Protein AF-A0A1B8CX19-F1 (afdb_monomer_lite)

Sequence (122 aa):
MKFFAAITALAASMPAVLAAPSSQDVNEVDIVIQRLKTTSETDIAVVDKESSEILGYACSSKIDSGAFANFPVSADIDEYGSGTITLGSTTYEVHEDPTVSGGVTCTKMYDANEVFVTCAAT

Structure (mmCIF, N/CA/C/O backbone):
data_AF-A0A1B8CX19-F1
#
_entry.id   AF-A0A1B8CX19-F1
#
loop_
_atom_site.group_PDB
_atom_site.id
_atom_site.type_symbol
_atom_site.label_atom_id
_atom_site.label_alt_id
_atom_site.label_comp_id
_atom_site.label_asym_id
_atom_site.label_entity_id
_atom_site.label_seq_id
_atom_site.pdbx_PDB_ins_code
_atom_site.Cartn_x
_atom_site.Cartn_y
_atom_site.Cartn_z
_atom_site.occupancy
_atom_site.B_iso_or_equiv
_atom_site.auth_seq_id
_atom_site.auth_comp_id
_atom_site.auth_asym_id
_atom_site.auth_atom_id
_atom_site.pdbx_PDB_model_num
ATOM 1 N N . MET A 1 1 ? -85.907 -5.098 34.888 1.00 40.84 1 MET A N 1
ATOM 2 C CA . MET A 1 1 ? -85.340 -4.694 33.582 1.00 40.84 1 MET A CA 1
ATOM 3 C C . MET A 1 1 ? -83.839 -4.522 33.772 1.00 40.84 1 MET A C 1
ATOM 5 O O . MET A 1 1 ? -83.446 -3.766 34.647 1.00 40.84 1 MET A O 1
ATOM 9 N N . LYS A 1 2 ? -83.024 -5.330 33.083 1.00 40.16 2 LYS A N 1
ATOM 10 C CA . LYS A 1 2 ? -81.556 -5.362 33.209 1.00 40.16 2 LYS A CA 1
ATOM 11 C C . LYS A 1 2 ? -80.955 -4.369 32.210 1.00 40.16 2 LYS A C 1
ATOM 13 O O . LYS A 1 2 ? -81.187 -4.532 31.019 1.00 40.16 2 LYS A O 1
ATOM 18 N N . PHE A 1 3 ? -80.191 -3.388 32.682 1.00 41.50 3 PHE A N 1
ATOM 19 C CA . PHE A 1 3 ? -79.373 -2.527 31.827 1.00 41.50 3 PHE A CA 1
ATOM 20 C C . PHE A 1 3 ? -77.919 -2.996 31.915 1.00 41.50 3 PHE A C 1
ATOM 22 O O . PHE A 1 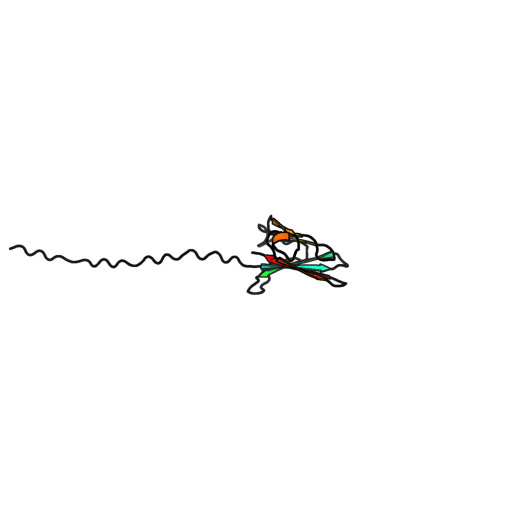3 ? -77.311 -2.934 32.980 1.00 41.50 3 PHE A O 1
ATOM 29 N N . PHE A 1 4 ? -77.384 -3.501 30.805 1.00 46.47 4 PHE A N 1
ATOM 30 C CA . PHE A 1 4 ? -75.954 -3.737 30.633 1.00 46.47 4 PHE A CA 1
ATOM 31 C C . PHE A 1 4 ? -75.365 -2.525 29.910 1.00 46.47 4 PHE A C 1
ATOM 33 O O . PHE A 1 4 ? -75.747 -2.242 28.777 1.00 46.47 4 PHE A O 1
ATOM 40 N N . ALA A 1 5 ? -74.457 -1.803 30.566 1.00 49.12 5 ALA A N 1
ATOM 41 C CA . ALA A 1 5 ? -73.633 -0.786 29.925 1.00 49.12 5 ALA A CA 1
ATOM 42 C C . ALA A 1 5 ? -72.377 -1.467 29.362 1.00 49.12 5 ALA A C 1
ATOM 44 O O . ALA A 1 5 ? -71.602 -2.058 30.113 1.00 49.12 5 ALA A O 1
ATOM 45 N N . ALA A 1 6 ? -72.203 -1.425 28.042 1.00 49.09 6 ALA A N 1
ATOM 46 C CA . ALA A 1 6 ? -71.013 -1.928 27.370 1.00 49.09 6 ALA A CA 1
ATOM 47 C C . ALA A 1 6 ? -69.946 -0.824 27.318 1.00 49.09 6 ALA A C 1
ATOM 49 O O . ALA A 1 6 ? -70.195 0.260 26.794 1.00 49.09 6 ALA A O 1
ATOM 50 N N . ILE A 1 7 ? -68.763 -1.103 27.866 1.00 59.41 7 ILE A N 1
ATOM 51 C CA . ILE A 1 7 ? -67.576 -0.250 27.758 1.00 59.41 7 ILE A CA 1
ATOM 52 C C . ILE A 1 7 ? -66.853 -0.652 26.470 1.00 59.41 7 ILE A C 1
ATOM 54 O O . ILE A 1 7 ? -66.296 -1.744 26.378 1.00 59.41 7 ILE A O 1
ATOM 58 N N . THR A 1 8 ? -66.876 0.212 25.460 1.00 52.47 8 THR A N 1
ATOM 59 C CA . THR A 1 8 ? -66.082 0.047 24.237 1.00 52.47 8 THR A CA 1
ATOM 60 C C . THR A 1 8 ? -64.637 0.460 24.505 1.00 52.47 8 THR A C 1
ATOM 62 O O . THR A 1 8 ? -64.343 1.647 24.634 1.00 52.47 8 THR A O 1
ATOM 65 N N . ALA A 1 9 ? -63.736 -0.518 24.594 1.00 54.94 9 ALA A N 1
ATOM 66 C CA . ALA A 1 9 ? -62.295 -0.290 24.620 1.00 54.94 9 ALA A CA 1
ATOM 67 C C . ALA A 1 9 ? -61.792 -0.005 23.194 1.00 54.94 9 ALA A C 1
ATOM 69 O O . ALA A 1 9 ? -61.894 -0.854 22.310 1.00 54.94 9 ALA A O 1
ATOM 70 N N . LEU A 1 10 ? -61.263 1.199 22.970 1.00 50.53 10 LEU A N 1
ATOM 71 C CA . LEU A 1 10 ? -60.640 1.593 21.709 1.00 50.53 10 LEU A CA 1
ATOM 72 C C . LEU A 1 10 ? -59.186 1.092 21.713 1.00 50.53 10 LEU A C 1
ATOM 74 O O . LEU A 1 10 ? -58.312 1.697 22.331 1.00 50.53 10 LEU A O 1
ATOM 78 N N . ALA A 1 11 ? -58.932 -0.048 21.071 1.00 54.53 11 ALA A N 1
ATOM 79 C CA . ALA A 1 11 ? -57.579 -0.555 20.868 1.00 54.53 11 ALA A CA 1
ATOM 80 C C . ALA A 1 11 ? -56.877 0.297 19.796 1.00 54.53 11 ALA A C 1
ATOM 82 O O . ALA A 1 11 ? -57.124 0.137 18.602 1.00 54.53 11 ALA A O 1
ATOM 83 N N . ALA A 1 12 ? -56.026 1.229 20.225 1.00 55.84 12 ALA A N 1
ATOM 84 C CA . ALA A 1 12 ? -55.149 1.973 19.331 1.00 55.84 12 ALA A CA 1
ATOM 85 C C . ALA A 1 12 ? -54.003 1.058 18.871 1.00 55.84 12 ALA A C 1
ATOM 87 O O . ALA A 1 12 ? -53.092 0.744 19.637 1.00 55.84 12 ALA A O 1
ATOM 88 N N . SER A 1 13 ? -54.057 0.610 17.619 1.00 56.75 13 SER A N 1
ATOM 89 C CA . SER A 1 13 ? -52.951 -0.074 16.954 1.00 56.75 13 SER A CA 1
ATOM 90 C C . SER A 1 13 ? -51.841 0.936 16.654 1.00 56.75 13 SER A C 1
ATOM 92 O O . SER A 1 13 ? -51.946 1.717 15.709 1.00 56.75 13 SER A O 1
ATOM 94 N N . MET A 1 14 ? -50.786 0.942 17.467 1.00 61.25 14 MET A N 1
ATOM 95 C CA . MET A 1 14 ? -49.544 1.643 17.137 1.00 61.25 14 MET A CA 1
ATOM 96 C C . MET A 1 14 ? -48.867 0.903 15.972 1.00 61.25 14 MET A C 1
ATOM 98 O O . MET A 1 14 ? -48.686 -0.314 16.069 1.00 61.25 14 MET A O 1
ATOM 102 N N . PRO A 1 15 ? -48.491 1.580 14.874 1.00 50.44 15 PRO A N 1
ATOM 103 C CA . PRO A 1 15 ? -47.695 0.951 13.834 1.00 50.44 15 PRO A CA 1
ATOM 104 C C . PRO A 1 15 ? -46.318 0.625 14.417 1.00 50.44 15 PRO A C 1
ATOM 106 O O . PRO A 1 15 ? -45.615 1.504 14.914 1.00 50.44 15 PRO A O 1
ATOM 109 N N . ALA A 1 16 ? -45.936 -0.649 14.372 1.00 60.69 16 ALA A N 1
ATOM 110 C CA . ALA A 1 16 ? -44.563 -1.049 14.624 1.00 60.69 16 ALA A CA 1
ATOM 111 C C . ALA A 1 16 ? -43.703 -0.470 13.494 1.00 60.69 16 ALA A C 1
ATOM 113 O O . ALA A 1 16 ? -43.721 -0.968 12.369 1.00 60.69 16 ALA A O 1
ATOM 114 N N . VAL A 1 17 ? -42.993 0.622 13.778 1.00 58.59 17 VAL A N 1
ATOM 115 C CA . VAL A 1 17 ? -41.946 1.132 12.894 1.00 58.59 17 VAL A CA 1
ATOM 116 C C . VAL A 1 17 ? -40.823 0.100 12.929 1.00 58.59 17 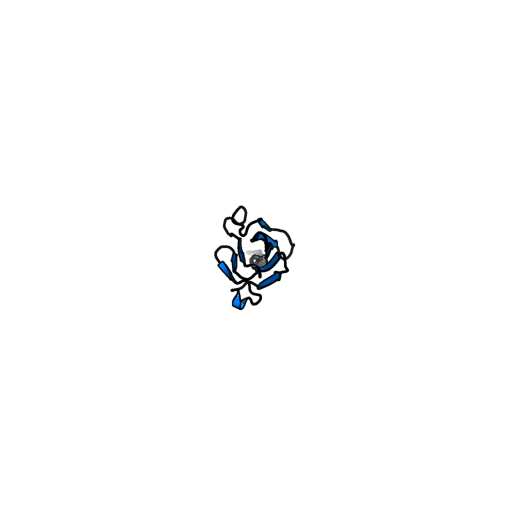VAL A C 1
ATOM 118 O O . VAL A 1 17 ? -40.065 0.018 13.892 1.00 58.59 17 VAL A O 1
ATOM 121 N N . LEU A 1 18 ? -40.771 -0.744 11.901 1.00 53.84 18 LEU A N 1
ATOM 122 C CA . LEU A 1 18 ? -39.624 -1.594 11.610 1.00 53.84 18 LEU A CA 1
ATOM 123 C C . LEU A 1 18 ? -38.452 -0.664 11.288 1.00 53.84 18 LEU A C 1
ATOM 125 O O . LEU A 1 18 ? -38.340 -0.170 10.168 1.00 53.84 18 LEU A O 1
ATOM 129 N N . ALA A 1 19 ? -37.601 -0.392 12.276 1.00 54.81 19 ALA A N 1
ATOM 130 C CA . ALA A 1 19 ? -36.271 0.120 12.000 1.00 54.81 19 ALA A CA 1
ATOM 131 C C . ALA A 1 19 ? -35.555 -0.965 11.188 1.00 54.81 19 ALA A C 1
ATOM 133 O O . ALA A 1 19 ? -35.230 -2.030 11.716 1.00 54.81 19 ALA A O 1
ATOM 134 N N . ALA A 1 20 ? -35.399 -0.737 9.883 1.00 58.00 20 ALA A N 1
ATOM 135 C CA . ALA A 1 20 ? -34.505 -1.551 9.082 1.00 58.00 20 ALA A CA 1
ATOM 136 C C . ALA A 1 20 ? -33.116 -1.481 9.739 1.00 58.00 20 ALA A C 1
ATOM 138 O O . ALA A 1 20 ? -32.719 -0.387 10.155 1.00 58.00 20 ALA A O 1
ATOM 139 N N . PRO A 1 21 ? -32.395 -2.607 9.886 1.00 53.25 21 PRO A N 1
ATOM 140 C CA . PRO A 1 21 ? -31.010 -2.543 10.318 1.00 53.25 21 PRO A CA 1
ATOM 141 C C . PRO A 1 21 ? -30.291 -1.612 9.344 1.00 53.25 21 PRO A C 1
ATOM 143 O O . PRO A 1 21 ? -30.351 -1.827 8.132 1.00 53.25 21 PRO A O 1
ATOM 146 N N . SER A 1 22 ? -29.689 -0.543 9.866 1.00 54.78 22 SER A N 1
ATOM 147 C CA . SER A 1 22 ? -28.763 0.272 9.094 1.00 54.78 22 SER A CA 1
ATOM 148 C C . SER A 1 22 ? -27.733 -0.693 8.527 1.00 54.78 22 SER A C 1
ATOM 150 O O . SER A 1 22 ? -27.066 -1.394 9.293 1.00 54.78 22 SER A O 1
ATOM 152 N N . SER A 1 23 ? -27.670 -0.794 7.200 1.00 54.12 23 SER A N 1
ATOM 153 C CA . SER A 1 23 ? -26.524 -1.365 6.503 1.00 54.12 23 SER A CA 1
ATOM 154 C C . SER A 1 23 ? -25.281 -0.849 7.217 1.00 54.12 23 SER A C 1
ATOM 156 O O . SER A 1 23 ? -25.166 0.359 7.406 1.00 54.12 23 SER A O 1
ATOM 158 N N . GLN A 1 24 ? -24.451 -1.756 7.742 1.00 48.41 24 GLN A N 1
ATOM 159 C CA . GLN A 1 24 ? -23.171 -1.368 8.326 1.00 48.41 24 GLN A CA 1
ATOM 160 C C . GLN A 1 24 ? -22.490 -0.485 7.285 1.00 48.41 24 GLN A C 1
ATOM 162 O O . GLN A 1 24 ? -22.349 -0.941 6.149 1.00 48.41 24 GLN A O 1
ATOM 167 N N . ASP A 1 25 ? -22.183 0.767 7.633 1.00 55.12 25 ASP A N 1
ATOM 168 C CA . ASP A 1 25 ? -21.390 1.624 6.759 1.00 55.12 25 ASP A CA 1
ATOM 169 C C . ASP A 1 25 ? -20.110 0.854 6.464 1.00 55.12 25 ASP A C 1
ATOM 171 O O . ASP A 1 25 ? -19.330 0.521 7.362 1.00 55.12 25 ASP A O 1
ATOM 175 N N . VAL A 1 2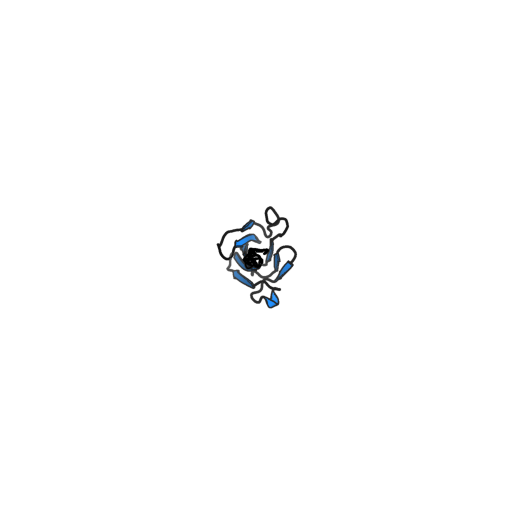6 ? -19.975 0.441 5.209 1.00 60.84 26 VAL A N 1
ATOM 176 C CA . VAL A 1 26 ? -18.742 -0.145 4.720 1.00 60.84 26 VAL A CA 1
ATOM 177 C C . VAL A 1 26 ? -17.837 1.056 4.523 1.00 60.84 26 VAL A C 1
ATOM 179 O O . VAL A 1 26 ? -17.963 1.762 3.526 1.00 60.84 26 VAL A O 1
ATOM 182 N N . ASN A 1 27 ? -17.033 1.361 5.541 1.00 75.12 27 ASN A N 1
ATOM 183 C CA . ASN A 1 27 ? -16.137 2.506 5.496 1.00 75.12 27 ASN A CA 1
ATOM 184 C C . ASN A 1 27 ? -15.114 2.267 4.386 1.00 75.12 27 ASN A C 1
ATOM 186 O O . ASN A 1 27 ? -14.246 1.404 4.513 1.00 75.12 27 ASN A O 1
ATOM 190 N N . GLU A 1 28 ? -15.234 3.027 3.300 1.00 90.75 28 GLU A N 1
ATOM 191 C CA . GLU A 1 28 ? -14.222 3.038 2.255 1.00 90.75 28 GLU A CA 1
ATOM 192 C C . GLU A 1 28 ? -12.917 3.604 2.821 1.00 90.75 28 GLU A C 1
ATOM 194 O O . GLU A 1 28 ? -12.896 4.656 3.468 1.00 90.75 28 GLU A O 1
ATOM 199 N N . VAL A 1 29 ? -11.817 2.911 2.548 1.00 95.25 29 VAL A N 1
ATOM 200 C CA . VAL A 1 29 ? -10.476 3.330 2.951 1.00 95.25 29 VAL A CA 1
ATOM 201 C C . VAL A 1 29 ? -9.561 3.423 1.744 1.00 95.25 29 VAL A C 1
ATOM 203 O O . VAL A 1 29 ? -9.636 2.616 0.814 1.00 95.25 29 VAL A O 1
ATOM 206 N N . ASP A 1 30 ? -8.650 4.384 1.801 1.00 97.44 30 ASP A N 1
ATOM 207 C CA . ASP A 1 30 ? -7.526 4.484 0.889 1.00 97.44 30 ASP A CA 1
ATOM 208 C C . ASP A 1 30 ? -6.279 3.897 1.555 1.00 97.44 30 ASP A C 1
ATOM 210 O O . ASP A 1 30 ? -5.852 4.305 2.639 1.00 97.44 30 ASP A O 1
ATOM 214 N N . ILE A 1 31 ? -5.672 2.922 0.883 1.00 97.75 31 ILE A N 1
ATOM 215 C CA . ILE A 1 31 ? -4.373 2.365 1.251 1.00 97.75 31 ILE A CA 1
ATOM 216 C C . ILE A 1 31 ? -3.314 3.145 0.483 1.00 97.75 31 ILE A C 1
ATOM 218 O O . ILE A 1 31 ? -3.193 2.995 -0.734 1.00 97.75 31 ILE A O 1
ATOM 222 N N . VAL A 1 32 ? -2.564 3.986 1.189 1.00 98.12 32 VAL A N 1
ATOM 223 C CA . VAL A 1 32 ? -1.501 4.818 0.619 1.00 98.12 32 VAL A CA 1
ATOM 224 C C . VAL A 1 32 ? -0.156 4.183 0.933 1.00 98.12 32 VAL A C 1
ATOM 226 O O . VAL A 1 32 ? 0.158 3.917 2.091 1.00 98.12 32 VAL A O 1
ATOM 229 N N . ILE A 1 33 ? 0.641 3.943 -0.101 1.00 98.38 33 ILE A N 1
ATOM 230 C CA . ILE A 1 33 ? 1.958 3.322 0.004 1.00 98.38 33 ILE A CA 1
ATOM 231 C C . ILE A 1 33 ? 2.974 4.269 -0.614 1.00 98.38 33 ILE A C 1
ATOM 233 O O . ILE A 1 33 ? 2.809 4.668 -1.766 1.00 98.38 33 ILE A O 1
ATOM 237 N N . GLN A 1 34 ? 4.032 4.584 0.122 1.00 98.31 34 GLN A N 1
ATOM 238 C CA . GLN A 1 34 ? 5.203 5.287 -0.394 1.00 98.31 34 GLN A CA 1
ATOM 239 C C . GLN A 1 34 ? 6.383 4.325 -0.400 1.0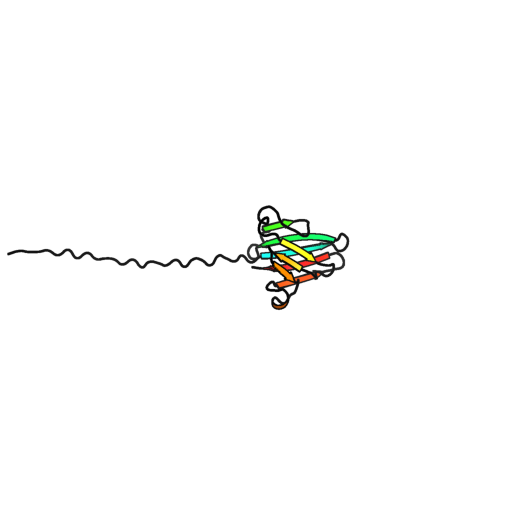0 98.31 34 GLN A C 1
ATOM 241 O O . GLN A 1 34 ? 6.6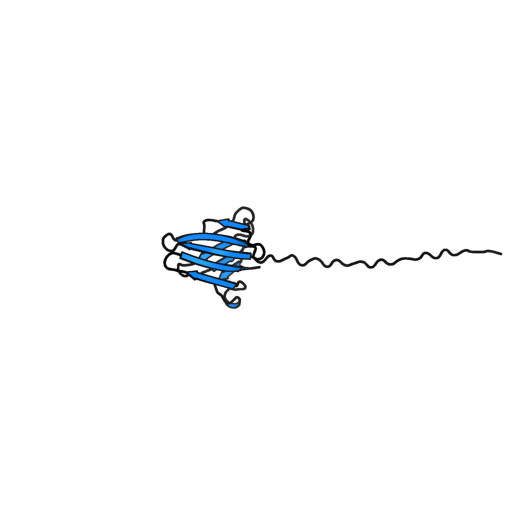02 3.627 0.585 1.00 98.31 34 GLN A O 1
ATOM 246 N N . ARG A 1 35 ? 7.163 4.292 -1.482 1.00 98.12 35 ARG A N 1
ATOM 247 C CA . ARG A 1 35 ? 8.425 3.546 -1.536 1.00 98.12 35 ARG A CA 1
ATOM 248 C C . ARG A 1 35 ? 9.550 4.429 -2.047 1.00 98.12 35 ARG A C 1
ATOM 250 O O . ARG A 1 35 ? 9.477 4.949 -3.160 1.00 98.12 35 ARG A O 1
ATOM 257 N N . LEU A 1 36 ? 10.626 4.532 -1.273 1.00 97.88 36 LEU A N 1
ATOM 258 C CA . LEU A 1 36 ? 11.855 5.198 -1.693 1.00 97.88 36 LEU A CA 1
ATOM 259 C C . LEU A 1 36 ? 12.677 4.254 -2.577 1.00 97.88 36 LEU A C 1
ATOM 261 O O . LEU A 1 36 ? 13.022 3.145 -2.171 1.00 97.88 36 LEU A O 1
ATOM 265 N N . LYS A 1 37 ? 13.040 4.688 -3.787 1.00 96.62 37 LYS A N 1
ATOM 266 C CA . LYS A 1 37 ? 13.772 3.849 -4.754 1.00 96.62 37 LYS A CA 1
ATOM 267 C C . LYS A 1 37 ? 15.199 3.550 -4.299 1.00 96.62 37 LYS A C 1
ATOM 269 O O . LYS A 1 37 ? 15.683 2.438 -4.473 1.00 96.62 37 LYS A O 1
ATOM 274 N N . THR A 1 38 ? 15.853 4.522 -3.662 1.00 96.00 38 THR A N 1
ATOM 275 C CA . THR A 1 38 ? 17.253 4.406 -3.221 1.00 96.00 38 THR A CA 1
ATOM 276 C C . THR A 1 38 ? 17.431 3.428 -2.061 1.00 96.00 38 THR A C 1
ATOM 278 O O . THR A 1 38 ? 18.395 2.667 -2.044 1.00 96.00 38 THR A O 1
ATOM 281 N N . THR A 1 39 ? 16.526 3.456 -1.080 1.00 96.06 39 THR A N 1
ATOM 282 C CA . THR A 1 39 ? 16.642 2.663 0.157 1.00 96.06 39 THR A CA 1
ATOM 283 C C . THR A 1 39 ? 15.723 1.450 0.172 1.00 96.06 39 THR A C 1
ATOM 285 O O . THR A 1 39 ? 15.918 0.556 0.990 1.00 96.06 39 THR A O 1
ATOM 288 N N . SER A 1 40 ? 14.743 1.388 -0.737 1.00 95.19 40 SER A N 1
ATOM 289 C CA . SER A 1 40 ? 13.627 0.435 -0.692 1.00 95.19 40 SER A CA 1
ATOM 290 C C . SER A 1 40 ? 12.766 0.530 0.573 1.00 95.19 40 SER A C 1
ATOM 292 O O . SER A 1 40 ? 11.938 -0.350 0.810 1.00 95.19 40 SER A O 1
ATOM 294 N N . GLU A 1 41 ? 12.926 1.589 1.369 1.00 97.00 41 GLU A N 1
ATOM 295 C CA . GLU A 1 41 ? 12.050 1.862 2.506 1.00 97.00 41 GLU A CA 1
ATOM 296 C C . GLU A 1 41 ? 10.630 2.091 2.003 1.00 97.00 41 GLU A C 1
ATOM 298 O O . GLU A 1 41 ? 10.421 2.724 0.966 1.00 97.00 41 GLU A O 1
ATOM 303 N N . THR A 1 42 ? 9.673 1.501 2.710 1.00 97.81 42 THR A N 1
ATOM 304 C CA . THR A 1 42 ? 8.261 1.522 2.346 1.00 97.81 42 THR A CA 1
ATOM 305 C C . THR A 1 42 ? 7.455 1.950 3.553 1.00 97.81 42 THR A C 1
ATOM 307 O O . THR A 1 42 ? 7.612 1.357 4.620 1.00 97.81 42 THR A O 1
ATOM 310 N N . ASP A 1 43 ? 6.568 2.910 3.345 1.00 97.81 43 ASP A N 1
ATOM 311 C CA . ASP A 1 43 ? 5.616 3.383 4.337 1.00 97.81 43 ASP A CA 1
ATOM 312 C C . ASP A 1 43 ? 4.202 3.034 3.869 1.00 97.81 43 ASP A C 1
ATOM 314 O O . ASP A 1 43 ? 3.891 3.133 2.679 1.00 97.81 43 ASP A O 1
ATOM 318 N N . ILE A 1 44 ? 3.345 2.621 4.802 1.00 98.31 44 ILE A N 1
ATOM 319 C CA . ILE A 1 44 ? 1.930 2.334 4.545 1.00 98.31 44 ILE A CA 1
ATOM 320 C C . ILE A 1 44 ? 1.076 3.185 5.476 1.00 98.31 44 ILE A C 1
ATOM 322 O O . ILE A 1 44 ? 1.305 3.205 6.686 1.00 98.31 44 ILE A O 1
ATOM 326 N N . ALA A 1 45 ? 0.051 3.821 4.914 1.00 98.19 45 ALA A N 1
ATOM 327 C CA . ALA A 1 45 ? -1.030 4.462 5.641 1.00 98.19 45 ALA A CA 1
ATOM 328 C C . ALA A 1 45 ? -2.384 3.882 5.209 1.00 98.19 45 ALA A C 1
ATOM 330 O O . ALA A 1 45 ? -2.628 3.656 4.025 1.00 98.19 45 ALA A O 1
ATOM 331 N N . VAL A 1 46 ? -3.268 3.669 6.179 1.00 97.44 46 VAL A N 1
ATOM 332 C CA . VAL A 1 46 ? -4.688 3.376 5.957 1.00 97.44 46 VAL A CA 1
ATOM 333 C C . VAL A 1 46 ? -5.451 4.640 6.306 1.00 97.44 46 VAL A C 1
ATOM 335 O O . VAL A 1 46 ? -5.377 5.099 7.448 1.00 97.44 46 VAL A O 1
ATOM 338 N N . VAL A 1 47 ? -6.139 5.212 5.328 1.00 97.38 47 VAL A N 1
ATOM 339 C CA . VAL A 1 47 ? -6.793 6.515 5.439 1.00 97.38 47 VAL A CA 1
ATOM 340 C C . VAL A 1 47 ? -8.289 6.329 5.245 1.00 97.38 47 VAL A C 1
ATOM 342 O O . VAL A 1 47 ? -8.716 5.716 4.273 1.00 97.38 47 VAL A O 1
ATOM 345 N N . ASP A 1 48 ? -9.088 6.845 6.169 1.00 95.06 48 ASP A N 1
ATOM 346 C CA . ASP A 1 48 ? -10.534 6.920 5.996 1.00 95.06 48 ASP A CA 1
ATOM 347 C C . ASP A 1 48 ? -10.865 7.860 4.831 1.00 95.06 48 ASP A C 1
ATOM 349 O O . ASP A 1 48 ? -10.420 9.013 4.806 1.00 95.06 48 ASP A O 1
ATOM 353 N N . LYS A 1 49 ? -11.627 7.376 3.849 1.00 92.94 49 LYS A N 1
ATOM 354 C CA . LYS A 1 49 ? -11.831 8.107 2.595 1.00 92.94 49 LYS A CA 1
ATOM 355 C C . LYS A 1 49 ? -12.679 9.367 2.762 1.00 92.94 49 LYS A C 1
ATOM 357 O O . LYS A 1 49 ? -12.470 10.343 2.043 1.00 92.94 49 LYS A O 1
ATOM 362 N N . GLU A 1 50 ? -13.630 9.370 3.695 1.00 92.50 50 GLU A N 1
ATOM 363 C CA . GLU A 1 50 ? -14.522 10.516 3.898 1.00 92.50 50 GLU A CA 1
ATOM 364 C C . GLU A 1 50 ? -13.865 11.621 4.729 1.00 92.50 50 GLU A C 1
ATOM 366 O O . GLU A 1 50 ? -13.923 12.801 4.375 1.00 92.50 50 GLU A O 1
ATOM 371 N N . SER A 1 51 ? -13.234 11.246 5.841 1.00 94.69 51 SER A N 1
ATOM 372 C CA . SER A 1 51 ? -12.663 12.183 6.812 1.00 94.69 51 SER A CA 1
ATOM 373 C C . SER A 1 51 ? -11.194 12.519 6.560 1.00 94.69 51 SER A C 1
ATOM 375 O O . SER A 1 51 ? -10.696 13.504 7.108 1.00 94.69 51 SER A O 1
ATOM 377 N N . SER A 1 52 ? -10.497 11.727 5.735 1.00 94.25 52 SER A N 1
ATOM 378 C CA . SER A 1 52 ? -9.034 11.759 5.587 1.00 94.25 52 SER A CA 1
ATOM 379 C C . SER A 1 52 ? -8.271 11.467 6.891 1.00 94.25 52 SER A C 1
ATOM 381 O O . SER A 1 52 ? -7.097 11.826 7.019 1.00 94.25 52 SER A O 1
ATOM 383 N N . GLU A 1 53 ? -8.915 10.835 7.878 1.00 96.75 53 GLU A N 1
ATOM 384 C CA . GLU A 1 53 ? -8.266 10.410 9.119 1.00 96.75 53 GLU A CA 1
ATOM 385 C C . GLU A 1 53 ? -7.323 9.226 8.859 1.00 96.75 53 GLU A C 1
ATOM 387 O O . GLU A 1 53 ? -7.681 8.258 8.191 1.00 96.75 53 GLU A O 1
ATOM 392 N N . ILE A 1 54 ? -6.106 9.276 9.410 1.00 96.31 54 ILE A N 1
ATOM 393 C CA . ILE A 1 54 ? -5.170 8.147 9.351 1.00 96.31 54 ILE A CA 1
ATOM 394 C C . ILE A 1 54 ? -5.572 7.127 10.419 1.00 96.31 54 ILE A C 1
ATOM 396 O O . ILE A 1 54 ? -5.343 7.334 11.611 1.00 96.31 54 ILE A O 1
ATOM 400 N N . LEU A 1 55 ? -6.125 6.002 9.978 1.00 96.00 55 LEU A N 1
ATOM 401 C CA . LEU A 1 55 ? -6.561 4.893 10.827 1.00 96.00 55 LEU A CA 1
ATOM 402 C C . LEU A 1 55 ? -5.392 4.000 11.260 1.00 96.00 55 LEU A C 1
ATOM 404 O O . LEU A 1 55 ? -5.421 3.386 12.327 1.00 96.00 55 LEU A O 1
ATOM 408 N N . GLY A 1 56 ? -4.353 3.916 10.429 1.00 96.50 56 GLY A N 1
ATOM 409 C CA . GLY A 1 56 ? -3.158 3.121 10.687 1.00 96.50 56 GLY A CA 1
ATOM 410 C C . GLY A 1 56 ? -1.970 3.614 9.881 1.00 96.50 56 GLY A C 1
ATOM 411 O O . GLY A 1 56 ? -2.133 4.083 8.759 1.00 96.50 56 GLY A O 1
ATOM 412 N N . TYR A 1 57 ? -0.775 3.496 10.454 1.00 97.62 57 TYR A N 1
ATOM 413 C CA . TYR A 1 57 ? 0.468 3.887 9.802 1.00 97.62 57 TYR A CA 1
ATOM 414 C C . TYR A 1 57 ? 1.625 2.994 10.251 1.00 97.62 57 TYR A C 1
ATOM 416 O O . TYR A 1 57 ? 1.739 2.679 11.439 1.00 97.62 57 TYR A O 1
ATOM 424 N N . ALA A 1 58 ? 2.507 2.628 9.324 1.00 97.69 58 ALA A N 1
ATOM 425 C CA . ALA A 1 58 ? 3.788 2.010 9.641 1.00 97.69 58 ALA A CA 1
ATOM 426 C C . ALA A 1 58 ? 4.875 2.451 8.661 1.00 97.69 58 ALA A C 1
ATOM 428 O O . ALA A 1 58 ? 4.658 2.457 7.453 1.00 97.69 58 ALA A O 1
ATOM 429 N N . CYS A 1 59 ? 6.079 2.690 9.188 1.00 96.50 59 CYS A N 1
ATOM 430 C CA . CYS A 1 59 ? 7.309 2.798 8.397 1.00 96.50 59 CYS A CA 1
ATOM 431 C C . CYS A 1 59 ? 7.849 1.412 8.012 1.00 96.50 59 CYS A C 1
ATOM 433 O O . CYS A 1 59 ? 8.980 1.042 8.336 1.00 96.50 59 CYS A O 1
ATOM 435 N N . SER A 1 60 ? 6.979 0.576 7.457 1.00 96.69 60 SER A N 1
ATOM 436 C CA . SER A 1 60 ? 7.339 -0.713 6.883 1.00 96.69 60 SER A CA 1
ATOM 437 C C . SER A 1 60 ? 6.299 -1.111 5.842 1.00 96.69 60 SER A C 1
ATOM 439 O O . SER A 1 60 ? 5.212 -0.541 5.778 1.00 96.69 60 SER A O 1
ATOM 441 N N . SER A 1 61 ? 6.577 -2.169 5.087 1.00 97.25 61 SER A N 1
ATOM 442 C CA . SER A 1 61 ? 5.633 -2.734 4.124 1.00 97.25 61 SER A CA 1
ATOM 443 C C . SER A 1 61 ? 4.450 -3.487 4.757 1.00 97.25 61 SER A C 1
ATOM 445 O O . SER A 1 61 ? 3.722 -4.182 4.044 1.00 97.25 61 SER A O 1
ATOM 447 N N . LYS A 1 62 ? 4.240 -3.390 6.081 1.00 98.00 62 LYS A N 1
ATOM 448 C CA . LYS A 1 62 ? 3.164 -4.090 6.792 1.00 98.00 62 LYS A CA 1
ATOM 449 C C . LYS A 1 62 ? 2.669 -3.353 8.044 1.00 98.00 62 LYS A C 1
ATOM 451 O O . LYS A 1 62 ? 3.449 -2.807 8.818 1.00 98.00 62 LYS A O 1
ATOM 456 N N . ILE A 1 63 ? 1.362 -3.431 8.281 1.00 97.94 63 ILE A N 1
ATOM 457 C CA . ILE A 1 63 ? 0.676 -3.063 9.521 1.00 97.94 63 ILE A CA 1
ATOM 458 C C . ILE A 1 63 ? -0.052 -4.316 10.020 1.00 97.94 63 ILE A C 1
ATOM 460 O O . ILE A 1 63 ? -1.015 -4.761 9.402 1.00 97.94 63 ILE A O 1
ATOM 464 N N . ASP A 1 64 ? 0.409 -4.920 11.114 1.00 97.56 64 ASP A N 1
ATOM 465 C CA . ASP A 1 64 ? -0.139 -6.180 11.649 1.00 97.56 64 ASP A CA 1
ATOM 466 C C . ASP A 1 64 ? -0.247 -6.206 13.179 1.00 97.56 64 ASP A C 1
ATOM 468 O O . ASP A 1 64 ? -0.274 -7.262 13.811 1.00 97.56 64 ASP A O 1
ATOM 472 N N . SER A 1 65 ? -0.330 -5.025 13.786 1.00 95.19 65 SER A N 1
ATOM 473 C CA . SER A 1 65 ? -0.450 -4.852 15.231 1.00 95.19 65 SER A CA 1
ATOM 474 C C . SER A 1 65 ? -1.589 -3.894 15.588 1.00 95.19 65 SER A C 1
ATOM 476 O O . SER A 1 65 ? -2.200 -3.267 14.720 1.00 95.19 65 SER A O 1
ATOM 478 N N . GLY A 1 66 ? -1.919 -3.805 16.880 1.00 94.75 66 GLY A N 1
ATOM 479 C CA . GLY A 1 66 ? -2.993 -2.936 17.364 1.00 94.75 66 GLY A CA 1
ATOM 480 C C . GLY A 1 66 ? -4.345 -3.279 16.731 1.00 94.75 66 GLY A C 1
ATOM 481 O O . GLY A 1 66 ? -4.752 -4.441 16.727 1.00 94.75 66 GLY A O 1
ATOM 482 N N . ALA A 1 67 ? -5.024 -2.270 16.178 1.00 92.81 67 ALA A N 1
ATOM 483 C CA . ALA A 1 67 ? -6.314 -2.433 15.501 1.00 92.81 67 ALA A CA 1
ATOM 484 C C . ALA A 1 67 ? -6.247 -3.347 14.258 1.00 92.81 67 ALA A C 1
ATOM 486 O O . ALA A 1 67 ? -7.253 -3.945 13.887 1.00 92.81 67 ALA A O 1
ATOM 487 N N . PHE A 1 68 ? -5.059 -3.525 13.670 1.00 95.81 68 PHE A N 1
ATOM 488 C CA . PHE A 1 68 ? -4.830 -4.329 12.465 1.00 95.81 68 PHE A CA 1
ATOM 489 C C . PHE A 1 68 ? -4.328 -5.749 12.768 1.00 95.81 68 PHE A C 1
ATOM 491 O O . PHE A 1 68 ? -4.021 -6.502 11.850 1.00 95.81 68 PHE A O 1
ATOM 498 N N . ALA A 1 69 ? -4.268 -6.169 14.038 1.00 95.81 69 ALA A N 1
ATOM 499 C CA . ALA A 1 69 ? -3.772 -7.503 14.398 1.00 95.81 69 ALA A CA 1
ATOM 500 C C . ALA A 1 69 ? -4.588 -8.651 13.766 1.00 95.81 69 ALA A C 1
ATOM 502 O O . ALA A 1 69 ? -4.031 -9.687 13.412 1.00 95.81 69 ALA A O 1
ATOM 503 N N . ASN A 1 70 ? -5.903 -8.460 13.602 1.00 95.06 70 ASN A N 1
ATOM 504 C CA . ASN A 1 70 ? -6.803 -9.445 12.984 1.00 95.06 70 ASN A CA 1
ATOM 505 C C . ASN A 1 70 ? -7.096 -9.159 11.504 1.00 95.06 70 ASN A C 1
ATOM 507 O O . ASN A 1 70 ? -7.709 -9.985 10.832 1.00 95.06 70 ASN A O 1
ATOM 511 N N . PHE A 1 71 ? -6.686 -7.993 11.009 1.00 95.25 71 PHE A N 1
ATOM 512 C CA . PHE A 1 71 ? -6.870 -7.577 9.624 1.00 95.25 71 PHE A CA 1
ATOM 513 C C . PHE A 1 71 ? -5.609 -6.833 9.167 1.00 95.25 71 PHE A C 1
ATOM 515 O O . PHE A 1 71 ? -5.606 -5.603 9.097 1.00 95.25 71 PHE A O 1
ATOM 522 N N . PRO A 1 72 ? -4.495 -7.557 8.957 1.00 97.38 72 PRO A N 1
ATOM 523 C CA . PRO A 1 72 ? -3.236 -6.930 8.593 1.00 97.38 72 PRO A CA 1
ATOM 524 C C . PRO A 1 72 ? -3.311 -6.315 7.196 1.00 97.38 72 PRO A C 1
ATOM 526 O O . PRO A 1 72 ? -3.996 -6.829 6.313 1.00 97.38 72 PRO A O 1
ATOM 529 N N . VAL A 1 73 ? -2.554 -5.247 6.986 1.00 98.06 73 VAL A N 1
ATOM 530 C CA . VAL A 1 73 ? -2.371 -4.614 5.677 1.00 98.06 73 VAL A CA 1
ATOM 531 C C . VAL A 1 73 ? -0.906 -4.745 5.297 1.00 98.06 73 VAL A C 1
ATOM 533 O O . VAL A 1 73 ? -0.037 -4.430 6.106 1.00 98.06 73 VAL A O 1
ATOM 536 N N . SER A 1 74 ? -0.601 -5.209 4.090 1.00 98.19 74 SER A N 1
ATOM 537 C CA . SER A 1 74 ? 0.772 -5.231 3.578 1.00 98.19 74 SER A CA 1
ATOM 538 C C . SER A 1 74 ? 0.844 -4.903 2.098 1.00 98.19 74 SER A C 1
ATOM 540 O O . SER A 1 74 ? -0.116 -5.125 1.364 1.00 98.19 74 SER A O 1
ATOM 542 N N . ALA A 1 75 ? 2.005 -4.439 1.652 1.00 98.06 75 ALA A N 1
ATOM 543 C CA . ALA A 1 75 ? 2.283 -4.156 0.253 1.00 98.06 75 ALA A CA 1
ATOM 544 C C . ALA A 1 75 ? 3.598 -4.807 -0.183 1.00 98.06 75 ALA A C 1
ATOM 546 O O . ALA A 1 75 ? 4.588 -4.779 0.545 1.00 98.06 75 ALA A O 1
ATOM 547 N N . ASP A 1 76 ? 3.613 -5.356 -1.390 1.00 97.81 76 ASP A N 1
ATOM 548 C CA . ASP A 1 76 ? 4.819 -5.808 -2.076 1.00 97.81 76 ASP A CA 1
ATOM 549 C C . ASP A 1 76 ? 4.827 -5.170 -3.464 1.00 97.81 76 ASP A C 1
ATOM 551 O O . ASP A 1 76 ? 4.149 -5.642 -4.377 1.00 97.81 76 ASP A O 1
ATOM 555 N N . ILE A 1 77 ? 5.512 -4.031 -3.579 1.00 97.75 77 ILE A N 1
ATOM 556 C CA . ILE A 1 77 ? 5.567 -3.221 -4.800 1.00 97.75 77 ILE A CA 1
ATOM 557 C C . ILE A 1 77 ? 7.011 -2.975 -5.230 1.00 97.75 77 ILE A C 1
ATOM 559 O O . ILE A 1 77 ? 7.894 -2.792 -4.391 1.00 97.75 77 ILE A O 1
ATOM 563 N N . ASP A 1 78 ? 7.249 -2.928 -6.536 1.00 96.19 78 ASP A N 1
ATOM 564 C CA . ASP A 1 78 ? 8.545 -2.611 -7.133 1.00 96.19 78 ASP A CA 1
ATOM 565 C C . ASP A 1 78 ? 8.800 -1.093 -7.259 1.00 96.19 78 ASP A C 1
ATOM 567 O O . ASP A 1 78 ? 8.010 -0.247 -6.831 1.00 96.19 78 ASP A O 1
ATOM 571 N N . GLU A 1 79 ? 9.931 -0.728 -7.869 1.00 95.75 79 GLU A N 1
ATOM 572 C CA . GLU A 1 79 ? 10.334 0.664 -8.127 1.00 95.75 79 GLU A CA 1
ATOM 573 C C . GLU A 1 79 ? 9.450 1.411 -9.150 1.00 95.75 79 GLU A C 1
ATOM 575 O O . GLU A 1 79 ? 9.660 2.601 -9.402 1.00 95.75 79 GLU A O 1
ATOM 580 N N . TYR A 1 80 ? 8.456 0.740 -9.734 1.00 96.12 80 TYR A N 1
ATOM 581 C CA . TYR A 1 80 ? 7.460 1.300 -10.649 1.00 96.12 80 TYR A CA 1
ATOM 582 C C . TYR A 1 80 ? 6.044 1.257 -10.058 1.00 96.12 80 TYR A C 1
ATOM 584 O O . TYR A 1 80 ? 5.077 1.571 -10.759 1.00 96.12 80 TYR A O 1
ATOM 592 N N . GLY A 1 81 ? 5.902 0.849 -8.792 1.00 95.75 81 GLY A N 1
ATOM 593 C CA . GLY A 1 81 ? 4.611 0.689 -8.125 1.00 95.75 81 GLY A CA 1
ATOM 594 C C . GLY A 1 81 ? 3.785 -0.466 -8.672 1.00 95.75 81 GLY A C 1
ATOM 595 O O . GLY A 1 81 ? 2.566 -0.443 -8.556 1.00 95.75 81 GLY A O 1
ATOM 596 N N . SER A 1 82 ? 4.413 -1.438 -9.330 1.00 97.25 82 SER A N 1
ATOM 597 C CA . SER A 1 82 ? 3.759 -2.676 -9.758 1.00 97.25 82 SER A CA 1
ATOM 598 C C . SER A 1 82 ? 3.961 -3.744 -8.692 1.00 97.25 82 SER A C 1
ATOM 600 O O . SER A 1 82 ? 5.008 -3.788 -8.050 1.00 97.25 82 SER A O 1
ATOM 602 N N . GLY A 1 83 ? 2.971 -4.608 -8.496 1.00 97.19 83 GLY A N 1
ATOM 603 C CA . GLY A 1 83 ? 3.028 -5.641 -7.471 1.00 97.19 83 GLY A CA 1
ATOM 604 C C . GLY A 1 83 ? 1.660 -5.897 -6.866 1.00 97.19 83 GLY A C 1
ATOM 605 O O . GLY A 1 83 ? 0.656 -5.894 -7.580 1.00 97.19 83 GLY A O 1
ATOM 606 N N . THR A 1 84 ? 1.617 -6.122 -5.556 1.00 98.12 84 THR A N 1
ATOM 607 C CA . THR A 1 84 ? 0.391 -6.508 -4.856 1.00 98.12 84 THR A CA 1
ATOM 608 C C . THR A 1 84 ? 0.203 -5.775 -3.537 1.00 98.12 84 THR A C 1
ATOM 610 O O . THR A 1 84 ? 1.162 -5.381 -2.871 1.00 98.12 84 THR A O 1
ATOM 613 N N . ILE A 1 85 ? -1.057 -5.641 -3.135 1.00 97.81 85 ILE A N 1
ATOM 614 C CA . ILE A 1 85 ? -1.444 -5.294 -1.769 1.00 97.81 85 ILE A CA 1
ATOM 615 C C . ILE A 1 85 ? -2.192 -6.475 -1.157 1.00 97.81 85 ILE A C 1
ATOM 617 O O . ILE A 1 85 ? -2.877 -7.213 -1.856 1.00 97.81 85 ILE A O 1
ATOM 621 N N . THR A 1 86 ? -2.066 -6.683 0.146 1.00 98.06 86 THR A N 1
ATOM 622 C CA . THR A 1 86 ? -2.820 -7.706 0.876 1.00 98.06 86 THR A CA 1
ATOM 623 C C . THR A 1 86 ? -3.581 -7.048 2.011 1.00 98.06 86 THR A C 1
ATOM 625 O O . THR A 1 86 ? -2.979 -6.370 2.842 1.00 98.06 86 THR A O 1
ATOM 628 N N . LEU A 1 87 ? -4.898 -7.254 2.027 1.00 96.38 87 LEU A N 1
ATOM 629 C CA . LEU A 1 87 ? -5.824 -6.761 3.043 1.00 96.38 87 LEU A CA 1
ATOM 630 C C . LEU A 1 87 ? -6.435 -7.968 3.756 1.00 96.38 87 LEU A C 1
ATOM 632 O O . LEU A 1 87 ? -7.141 -8.781 3.150 1.00 96.38 87 LEU A O 1
ATOM 636 N N . GLY A 1 88 ? -6.107 -8.132 5.034 1.00 95.88 88 GLY A N 1
ATOM 637 C CA . GLY A 1 88 ? -6.443 -9.324 5.797 1.00 95.88 88 GLY A CA 1
ATOM 638 C C . GLY A 1 88 ? -5.799 -10.574 5.190 1.00 95.88 88 GLY A C 1
ATOM 639 O O . GLY A 1 88 ? -4.603 -10.812 5.337 1.00 95.88 88 GLY A O 1
ATOM 640 N N . SER A 1 89 ? -6.614 -11.385 4.517 1.00 96.19 89 SER A N 1
ATOM 641 C CA . SER A 1 89 ? -6.207 -12.622 3.836 1.00 96.19 89 SER A CA 1
ATOM 642 C C . SER A 1 89 ? -6.295 -12.550 2.311 1.00 96.19 89 SER A C 1
ATOM 644 O O . SER A 1 89 ? -6.003 -13.542 1.645 1.00 96.19 89 SER A O 1
ATOM 646 N N . THR A 1 90 ? -6.754 -11.425 1.761 1.00 97.12 90 THR A N 1
ATOM 647 C CA . THR A 1 90 ? -6.987 -11.271 0.323 1.00 97.12 90 THR A CA 1
ATOM 648 C C . THR A 1 90 ? -5.879 -10.433 -0.285 1.00 97.12 90 THR A C 1
ATOM 650 O O . THR A 1 90 ? -5.592 -9.337 0.194 1.00 97.12 90 THR A O 1
ATOM 653 N N . THR A 1 91 ? -5.268 -10.946 -1.346 1.00 98.00 91 THR A N 1
ATOM 654 C CA . THR A 1 91 ? -4.231 -10.250 -2.108 1.00 98.00 91 THR A CA 1
ATOM 655 C C . THR A 1 91 ? -4.821 -9.724 -3.411 1.00 98.00 91 THR A C 1
ATOM 657 O O . THR A 1 91 ? -5.521 -10.455 -4.110 1.00 98.00 91 THR A O 1
ATOM 660 N N . TYR A 1 92 ? -4.511 -8.472 -3.730 1.00 97.75 92 TYR A N 1
ATOM 661 C CA . TYR A 1 92 ? -4.974 -7.751 -4.908 1.00 97.75 92 TYR A CA 1
ATOM 662 C C . TYR A 1 92 ? -3.782 -7.281 -5.737 1.00 97.75 92 TYR A C 1
ATOM 664 O O . TYR A 1 92 ? -2.762 -6.857 -5.185 1.00 97.75 92 TYR A O 1
ATOM 672 N N . GLU A 1 93 ? -3.913 -7.332 -7.059 1.00 98.00 93 GLU A N 1
ATOM 673 C CA . GLU A 1 93 ? -2.916 -6.765 -7.968 1.00 98.00 93 GLU A CA 1
ATOM 674 C C . GLU A 1 93 ? -3.041 -5.238 -8.005 1.00 98.00 93 GLU A C 1
ATOM 676 O O . GLU A 1 93 ? -4.145 -4.688 -8.032 1.00 98.00 93 GLU A O 1
ATOM 681 N N . VAL A 1 94 ? -1.907 -4.534 -8.021 1.00 97.88 94 VAL A N 1
ATOM 682 C CA . VAL A 1 94 ? -1.895 -3.079 -8.195 1.00 97.88 94 VAL A CA 1
ATOM 683 C C . VAL A 1 94 ? -2.244 -2.745 -9.644 1.00 97.88 94 VAL A C 1
ATOM 685 O O . VAL A 1 94 ? -1.379 -2.722 -10.522 1.00 97.88 94 VAL A O 1
ATOM 688 N N . HIS A 1 95 ? -3.526 -2.470 -9.882 1.00 97.81 95 HIS A N 1
ATOM 689 C CA . HIS A 1 95 ? -4.058 -2.125 -11.194 1.00 97.81 95 HIS A CA 1
ATOM 690 C C . HIS A 1 95 ? -5.218 -1.118 -11.096 1.00 97.81 95 HIS A C 1
ATOM 692 O O . HIS A 1 95 ? -5.977 -1.120 -10.126 1.00 97.81 95 HIS A O 1
ATOM 698 N N . GLU A 1 96 ? -5.366 -0.267 -12.116 1.00 96.75 96 GLU A N 1
ATOM 699 C CA . GLU A 1 96 ? -6.425 0.758 -12.181 1.00 96.75 96 GLU A CA 1
ATOM 700 C C . GLU A 1 96 ? -7.806 0.179 -12.518 1.00 96.75 96 GLU A C 1
ATOM 702 O O . GLU A 1 96 ? -8.834 0.754 -12.181 1.00 96.75 96 GLU A O 1
ATOM 707 N N . ASP A 1 97 ? -7.828 -0.976 -13.179 1.00 96.75 97 ASP A N 1
ATOM 708 C CA . ASP A 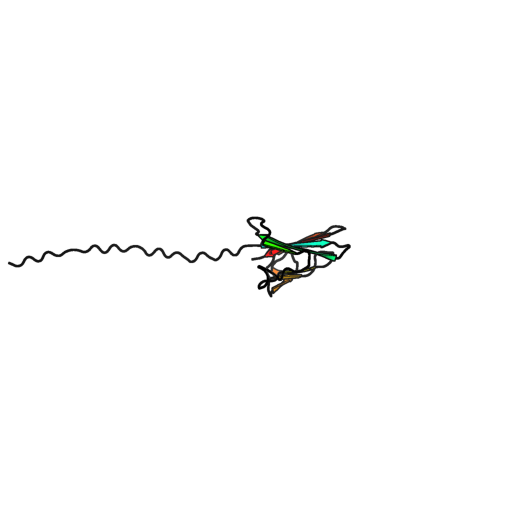1 97 ? -9.049 -1.713 -13.500 1.00 96.75 97 ASP A CA 1
ATOM 709 C C . ASP A 1 97 ? -9.390 -2.708 -12.372 1.00 96.75 97 ASP A C 1
ATOM 711 O O . ASP A 1 97 ? -8.636 -3.674 -12.180 1.00 96.75 97 ASP A O 1
ATOM 715 N N . PRO A 1 98 ? -10.524 -2.539 -11.660 1.00 95.69 98 PRO A N 1
ATOM 716 C CA . PRO A 1 98 ? -10.934 -3.429 -10.575 1.00 95.69 98 PRO A CA 1
ATOM 717 C C . PRO A 1 98 ? -11.204 -4.871 -11.025 1.00 95.69 98 PRO A C 1
ATOM 719 O O . PRO A 1 98 ? -11.169 -5.793 -10.208 1.00 95.69 98 PRO A O 1
ATOM 722 N N . THR A 1 99 ? -11.466 -5.097 -12.317 1.00 96.50 99 THR A N 1
ATOM 723 C CA . THR A 1 99 ? -11.638 -6.449 -12.867 1.00 96.50 99 THR A CA 1
ATOM 724 C C . THR A 1 99 ? -10.317 -7.205 -12.992 1.00 96.50 99 THR A C 1
ATOM 726 O O . THR A 1 99 ? -10.320 -8.434 -12.941 1.00 96.50 99 THR A O 1
ATOM 729 N N . VAL A 1 100 ? -9.197 -6.482 -13.100 1.00 96.06 100 VAL A N 1
ATOM 730 C CA . VAL A 1 100 ? -7.839 -7.043 -13.124 1.00 96.06 100 VAL A CA 1
ATOM 731 C C . VAL A 1 100 ? -7.307 -7.213 -11.702 1.00 96.06 100 VAL A C 1
ATOM 733 O O . VAL A 1 100 ? -6.787 -8.270 -11.364 1.00 96.06 100 VAL A O 1
ATOM 736 N N . SER A 1 101 ? -7.494 -6.208 -10.843 1.00 94.38 101 SER A N 1
ATOM 737 C CA . SER A 1 101 ? -6.976 -6.211 -9.467 1.00 94.38 101 SER A CA 1
ATOM 738 C C . SER A 1 101 ? -7.690 -7.177 -8.513 1.00 94.38 101 SER A C 1
ATOM 740 O O . SER A 1 101 ? -7.155 -7.491 -7.449 1.00 94.38 101 SER A O 1
ATOM 742 N N . GLY A 1 102 ? -8.903 -7.625 -8.858 1.00 93.06 102 GLY A N 1
ATOM 743 C CA . GLY A 1 102 ? -9.736 -8.471 -8.000 1.00 93.06 102 GLY A CA 1
ATOM 744 C C . GLY A 1 102 ? -10.676 -7.703 -7.065 1.00 93.06 102 GLY A C 1
ATOM 745 O O . GLY A 1 102 ? -11.129 -8.270 -6.073 1.00 93.06 102 GLY A O 1
ATOM 746 N N . GLY A 1 103 ? -10.989 -6.439 -7.373 1.00 92.81 103 GLY A N 1
ATOM 747 C CA . GLY A 1 103 ? -12.049 -5.670 -6.707 1.00 92.81 103 GLY A CA 1
ATOM 748 C C . GLY A 1 103 ? -11.627 -4.324 -6.116 1.00 92.81 103 GLY A C 1
ATOM 749 O O . GLY A 1 103 ? -12.498 -3.561 -5.713 1.00 92.81 103 GLY A O 1
ATOM 750 N N . VAL A 1 104 ? -10.332 -4.003 -6.097 1.00 95.69 104 VAL A N 1
ATOM 751 C CA . VAL A 1 104 ? -9.811 -2.704 -5.624 1.00 95.69 104 VAL A CA 1
ATOM 752 C C . VAL A 1 104 ? -9.411 -1.819 -6.799 1.00 95.69 104 VAL A C 1
ATOM 754 O O . VAL A 1 104 ? -9.013 -2.314 -7.846 1.00 95.69 104 VAL A O 1
ATOM 757 N N . THR A 1 105 ? -9.476 -0.502 -6.660 1.00 97.38 105 THR A N 1
ATOM 758 C CA . THR A 1 105 ? -8.951 0.397 -7.704 1.00 97.38 105 THR A CA 1
ATOM 759 C C . THR A 1 105 ? -7.652 1.004 -7.218 1.00 97.38 105 THR A C 1
ATOM 761 O O . THR A 1 105 ? -7.671 1.758 -6.248 1.00 97.38 105 THR A O 1
ATOM 764 N N . CYS A 1 106 ? -6.538 0.687 -7.878 1.00 97.94 106 CYS A N 1
ATOM 765 C CA . CYS A 1 106 ? -5.227 1.203 -7.515 1.00 97.94 106 CYS A CA 1
ATOM 766 C C . CYS A 1 106 ? -4.684 2.159 -8.576 1.00 97.94 106 CYS A C 1
ATOM 768 O O . CYS A 1 106 ? -4.603 1.829 -9.757 1.00 97.94 106 CYS A O 1
ATOM 770 N N . THR A 1 107 ? -4.231 3.327 -8.141 1.00 97.31 107 THR A N 1
ATOM 771 C CA . THR A 1 107 ? -3.483 4.272 -8.974 1.00 97.31 107 THR A CA 1
ATOM 772 C C . THR A 1 107 ? -2.052 4.375 -8.477 1.00 97.31 107 THR A C 1
ATOM 774 O O . THR A 1 107 ? -1.766 4.117 -7.307 1.00 97.31 107 THR A O 1
ATOM 777 N N . LYS A 1 108 ? -1.135 4.725 -9.379 1.00 96.00 108 LYS A N 1
ATOM 778 C CA . LYS A 1 108 ? 0.278 4.879 -9.048 1.00 96.00 108 LYS A CA 1
ATOM 779 C C . LYS A 1 108 ? 0.888 6.087 -9.731 1.00 96.00 108 LYS A C 1
ATOM 781 O O . LYS A 1 108 ? 0.564 6.400 -10.876 1.00 96.00 108 LYS A O 1
ATOM 786 N N . MET A 1 109 ? 1.808 6.732 -9.032 1.00 96.50 109 MET A N 1
ATOM 787 C CA . MET A 1 109 ? 2.668 7.785 -9.557 1.00 96.50 109 MET A CA 1
ATOM 788 C C . MET A 1 109 ? 4.093 7.538 -9.074 1.00 96.50 109 MET A C 1
ATOM 790 O O . MET A 1 109 ? 4.303 7.013 -7.986 1.00 96.50 109 MET A O 1
ATOM 794 N N . TYR A 1 110 ? 5.083 7.879 -9.887 1.00 95.88 110 TYR A N 1
ATOM 795 C CA . TYR A 1 110 ? 6.480 7.704 -9.517 1.00 95.88 110 TYR A CA 1
ATOM 796 C C . TYR A 1 110 ? 7.351 8.745 -10.202 1.00 95.88 110 TYR A C 1
ATOM 798 O O . TYR A 1 110 ? 7.032 9.229 -11.291 1.00 95.88 110 TYR A O 1
ATOM 806 N N . ASP A 1 111 ? 8.484 9.041 -9.581 1.00 96.25 111 ASP A N 1
ATOM 807 C CA . ASP A 1 111 ? 9.523 9.891 -10.143 1.00 96.25 111 ASP A CA 1
ATOM 808 C C . ASP A 1 111 ? 10.894 9.191 -10.066 1.00 96.25 111 ASP A C 1
ATOM 810 O O . ASP A 1 111 ? 10.981 7.959 -10.072 1.00 96.25 111 ASP A O 1
ATOM 814 N N . ALA A 1 112 ? 11.988 9.954 -10.078 1.00 96.88 112 ALA A N 1
ATOM 815 C CA . ALA A 1 112 ? 13.335 9.399 -9.962 1.00 96.88 112 ALA A CA 1
ATOM 816 C C . ALA A 1 112 ? 13.682 8.894 -8.546 1.00 96.88 112 ALA A C 1
ATOM 818 O O . ALA A 1 112 ? 14.611 8.103 -8.402 1.00 96.88 112 ALA A O 1
ATOM 819 N N . ASN A 1 113 ? 12.960 9.338 -7.517 1.00 97.38 113 ASN A N 1
ATOM 820 C CA . ASN A 1 113 ? 13.289 9.137 -6.108 1.00 97.38 113 ASN A CA 1
ATOM 821 C C . ASN A 1 113 ? 12.319 8.179 -5.418 1.00 97.38 113 ASN A C 1
ATOM 823 O O . ASN A 1 113 ? 12.739 7.397 -4.564 1.00 97.38 113 ASN A O 1
ATOM 827 N N . GLU A 1 114 ? 11.039 8.230 -5.780 1.00 97.62 114 GLU A N 1
ATOM 828 C CA . GLU A 1 114 ? 9.981 7.558 -5.039 1.00 97.62 114 GLU A CA 1
ATOM 829 C C . GLU A 1 114 ? 8.813 7.094 -5.913 1.00 97.62 114 GLU A C 1
ATOM 831 O O . GLU A 1 114 ? 8.696 7.406 -7.103 1.00 97.62 114 GLU A O 1
ATOM 836 N N . VAL A 1 115 ? 7.969 6.277 -5.293 1.00 97.88 115 VAL A N 1
ATOM 837 C CA . VAL A 1 115 ? 6.725 5.742 -5.835 1.00 97.88 115 VAL A CA 1
ATOM 838 C C . VAL A 1 115 ? 5.633 5.978 -4.802 1.00 97.88 115 VAL A C 1
ATOM 840 O O . VAL A 1 115 ? 5.840 5.679 -3.628 1.00 97.88 115 VAL A O 1
ATOM 843 N N . PHE A 1 116 ? 4.467 6.423 -5.257 1.00 97.88 116 PHE A N 1
ATOM 844 C CA . PHE A 1 116 ? 3.230 6.402 -4.492 1.00 97.88 116 PHE A CA 1
ATOM 845 C C . PHE A 1 116 ? 2.212 5.490 -5.166 1.00 97.88 116 PHE A C 1
ATOM 847 O O . PHE A 1 116 ? 1.976 5.598 -6.372 1.00 97.88 116 PHE A O 1
ATOM 854 N N . VAL A 1 117 ? 1.594 4.616 -4.381 1.00 98.38 117 VAL A N 1
ATOM 855 C CA . VAL A 1 117 ? 0.446 3.800 -4.784 1.00 98.38 117 VAL A CA 1
ATOM 856 C C . VAL A 1 117 ? -0.718 4.139 -3.862 1.00 98.38 117 VAL A C 1
ATOM 858 O O . VAL A 1 117 ? -0.544 4.232 -2.649 1.00 98.38 117 VAL A O 1
ATOM 861 N N . THR A 1 118 ? -1.904 4.321 -4.431 1.00 98.06 118 THR A N 1
ATOM 862 C CA . THR A 1 118 ? -3.140 4.536 -3.675 1.00 98.06 118 THR A CA 1
ATOM 863 C C . THR A 1 118 ? -4.186 3.553 -4.157 1.00 98.06 118 THR A C 1
ATOM 865 O O . THR A 1 118 ? -4.527 3.565 -5.339 1.00 98.06 118 THR A O 1
ATOM 868 N N . CYS A 1 119 ? -4.684 2.712 -3.255 1.00 97.81 119 CYS A N 1
ATOM 869 C CA . CYS A 1 119 ? -5.718 1.726 -3.545 1.00 97.81 119 CYS A CA 1
ATOM 870 C C . CYS A 1 119 ? -6.975 2.000 -2.722 1.00 97.81 119 CYS A C 1
ATOM 872 O O . CYS A 1 119 ? -6.908 1.982 -1.496 1.00 97.81 119 CYS A O 1
ATOM 874 N N . ALA A 1 120 ? -8.107 2.189 -3.396 1.00 96.50 120 ALA A N 1
ATOM 875 C CA . ALA A 1 120 ? -9.412 2.310 -2.755 1.00 96.50 120 ALA A CA 1
ATOM 876 C C . ALA A 1 120 ? -10.001 0.915 -2.483 1.00 96.50 120 ALA A C 1
ATOM 878 O O . ALA A 1 120 ? -10.097 0.093 -3.406 1.00 96.50 120 ALA A O 1
ATOM 879 N N . ALA A 1 121 ? -10.396 0.665 -1.232 1.00 91.38 121 ALA A N 1
ATOM 880 C CA . ALA A 1 121 ? -10.967 -0.594 -0.758 1.00 91.38 121 ALA A CA 1
ATOM 881 C C . ALA A 1 121 ? -12.201 -0.369 0.140 1.00 91.38 121 ALA A C 1
ATOM 883 O O . ALA A 1 121 ? -12.390 0.715 0.690 1.00 91.38 121 ALA A O 1
ATOM 884 N N . THR A 1 122 ? -13.019 -1.416 0.274 1.00 83.12 122 THR A N 1
ATOM 885 C CA . THR A 1 122 ? -14.266 -1.486 1.062 1.00 83.12 122 THR A CA 1
ATOM 886 C C . THR A 1 122 ? -14.221 -2.663 2.023 1.00 83.12 122 THR A C 1
ATOM 888 O O . THR A 1 122 ? -13.792 -3.745 1.550 1.00 83.12 122 THR A O 1
#

pLDDT: mean 86.98, std 18.13, range [40.16, 98.38]

Foldseek 3Di:
DDDDDDDDDDDDDDDDPPPDPPDPPPFKWKWKWKAWQVPRFIKIFIARPPPRDTPDIDRHQKDCDDPCVQWIWGFDAHLQRFGWIGTRHDIFTQAQDCVRRVHKGKDKDHDPTMIMIIIIDD

Secondary structure (DSSP, 8-state):
---PPP-------------PPP------EEEEEEEETTT--EEEEEEETTT--EEEEESSSEE-SGGGSSS-EEEEE-TTS-EEEEETTEEEE--SSHHHHTS-EEEEEE-SSEEEEEEEE-

Radius of gyration: 26.44 Å; chains: 1; bounding box: 103×25×47 Å